Protein AF-A0A915F8D0-F1 (afdb_monomer)

Sequence (139 aa):
MSGIKLNLRFLETNRGIIKILQIIIGAIISSLVCGNFLWDKHYCWSYGNRGYAGIWNSACLFINIILLILHLTNIKIKKLERVYAIIALILYMIAVGMLIWYWAHIGGAWDGVVGTVLAIVMTGLYIWDLQILQGDSSD

Structure (mmCIF, N/CA/C/O backbone):
data_AF-A0A915F8D0-F1
#
_entry.id   AF-A0A915F8D0-F1
#
loop_
_atom_site.group_PDB
_atom_site.id
_atom_site.type_symbol
_atom_site.label_atom_id
_atom_site.label_alt_id
_atom_site.label_comp_id
_atom_site.label_asym_id
_atom_site.label_entity_id
_atom_site.label_seq_id
_atom_site.pdbx_PDB_ins_code
_atom_site.Cartn_x
_atom_site.Cartn_y
_atom_site.Cartn_z
_atom_site.occupancy
_atom_site.B_iso_or_equiv
_atom_site.auth_seq_id
_atom_site.auth_comp_id
_atom_site.auth_asym_id
_atom_site.auth_atom_id
_atom_site.pdbx_PDB_model_num
ATOM 1 N N . MET A 1 1 ? -8.842 -25.243 27.768 1.00 40.00 1 MET A N 1
ATOM 2 C CA . MET A 1 1 ? -8.427 -24.665 26.472 1.00 40.00 1 MET A CA 1
ATOM 3 C C . MET A 1 1 ? -9.399 -23.555 26.120 1.00 40.00 1 MET A C 1
ATOM 5 O O . MET A 1 1 ? -10.495 -23.828 25.652 1.00 40.00 1 MET A O 1
ATOM 9 N N . SER A 1 2 ? -9.053 -22.317 26.458 1.00 43.22 2 SER A N 1
ATOM 10 C CA . SER A 1 2 ? -9.846 -21.129 26.144 1.00 43.22 2 SER A CA 1
ATOM 11 C C . SER A 1 2 ? -9.872 -20.972 24.624 1.00 43.22 2 SER A C 1
ATOM 13 O O . SER A 1 2 ? -8.876 -20.577 24.025 1.00 43.22 2 SER A O 1
ATOM 15 N N . GLY A 1 3 ? -10.980 -21.363 23.994 1.00 48.59 3 GLY A N 1
ATOM 16 C CA . GLY A 1 3 ? -11.175 -21.171 22.563 1.00 48.59 3 GLY A CA 1
ATOM 17 C C . GLY A 1 3 ? -11.084 -19.684 22.249 1.00 48.59 3 GLY A C 1
ATOM 18 O O . GLY A 1 3 ? -11.897 -18.897 22.733 1.00 48.59 3 GLY A O 1
ATOM 19 N N . ILE A 1 4 ? -10.069 -19.297 21.480 1.00 58.94 4 ILE A N 1
ATOM 20 C CA . ILE A 1 4 ? -9.948 -17.946 20.940 1.00 58.94 4 ILE A CA 1
ATOM 21 C C . ILE A 1 4 ? -11.195 -17.732 20.076 1.00 58.94 4 ILE A C 1
ATOM 23 O O . ILE A 1 4 ? -11.319 -18.316 19.000 1.00 58.94 4 ILE A O 1
ATOM 27 N N . LYS A 1 5 ? -12.159 -16.947 20.569 1.00 56.09 5 LYS A N 1
ATOM 28 C CA . LYS A 1 5 ? -13.330 -16.537 19.789 1.00 56.09 5 LYS A CA 1
ATOM 29 C C . LYS A 1 5 ? -12.857 -15.550 18.723 1.00 56.09 5 LYS A C 1
ATOM 31 O O . LYS A 1 5 ? -12.826 -14.348 18.961 1.00 56.09 5 LYS A O 1
ATOM 36 N N . LEU A 1 6 ? -12.440 -16.076 17.573 1.00 59.84 6 LEU A N 1
ATOM 37 C CA . LEU A 1 6 ? -12.107 -15.283 16.394 1.00 59.84 6 LEU A CA 1
ATOM 38 C C . LEU A 1 6 ? -13.366 -14.578 15.891 1.00 59.84 6 LEU A C 1
ATOM 40 O O . LEU A 1 6 ? -14.395 -15.212 15.652 1.00 59.84 6 LEU A O 1
ATOM 44 N N . ASN A 1 7 ? -13.284 -13.261 15.721 1.00 65.25 7 ASN A N 1
ATOM 45 C CA . ASN A 1 7 ? -14.383 -12.479 15.175 1.00 65.25 7 ASN A CA 1
ATOM 46 C C . ASN A 1 7 ? -14.394 -12.583 13.640 1.00 65.25 7 ASN A C 1
ATOM 48 O O . ASN A 1 7 ? -13.981 -11.663 12.938 1.00 65.25 7 ASN A O 1
ATOM 52 N N . LEU A 1 8 ? -14.856 -13.726 13.121 1.00 66.69 8 LEU A N 1
ATOM 53 C CA . LEU A 1 8 ? -14.966 -14.002 11.679 1.00 66.69 8 LEU A CA 1
ATOM 54 C C . LEU A 1 8 ? -15.853 -12.985 10.946 1.00 66.69 8 LEU A C 1
ATOM 56 O O . LEU A 1 8 ? -15.625 -12.710 9.774 1.00 66.69 8 LEU A O 1
ATOM 60 N N . ARG A 1 9 ? -16.792 -12.347 11.656 1.00 65.44 9 ARG A N 1
ATOM 61 C CA . ARG A 1 9 ? -17.663 -11.295 11.116 1.00 65.44 9 ARG A CA 1
ATOM 62 C C . ARG A 1 9 ? -16.886 -10.069 10.628 1.00 65.44 9 ARG A C 1
ATOM 64 O O . ARG A 1 9 ? -17.390 -9.319 9.806 1.00 65.44 9 ARG A O 1
ATOM 71 N N . PHE A 1 10 ? -15.655 -9.863 11.105 1.00 60.59 10 PHE A N 1
ATOM 72 C CA . PHE A 1 10 ? -14.782 -8.804 10.596 1.00 60.59 10 PHE A CA 1
ATOM 73 C C . PHE A 1 10 ? -14.344 -9.055 9.145 1.00 60.59 10 PHE A C 1
ATOM 75 O O . PHE A 1 10 ? -14.203 -8.098 8.388 1.00 60.59 10 PHE A O 1
ATOM 82 N N . LEU A 1 11 ? -14.178 -10.318 8.734 1.00 64.56 11 LEU A N 1
ATOM 83 C CA . LEU A 1 11 ? -13.782 -10.669 7.365 1.00 64.56 11 LEU A CA 1
ATOM 84 C C . LEU A 1 11 ? -14.880 -10.351 6.340 1.00 64.56 11 LEU A C 1
ATOM 86 O O . LEU A 1 11 ? -14.568 -10.109 5.181 1.00 64.56 11 LEU A O 1
ATOM 90 N N . GLU A 1 12 ? -16.139 -10.308 6.777 1.00 71.06 12 GLU A N 1
ATOM 91 C CA . GLU A 1 12 ? -17.294 -9.966 5.937 1.00 71.06 12 GLU A CA 1
ATOM 92 C C . GLU A 1 12 ? -17.542 -8.454 5.838 1.00 71.06 12 GLU A C 1
ATOM 94 O O . GLU A 1 12 ? -18.369 -8.017 5.044 1.00 71.06 12 GLU A O 1
ATOM 99 N N . THR A 1 13 ? -16.840 -7.637 6.629 1.00 78.00 13 THR A N 1
ATOM 100 C CA . THR A 1 13 ? -16.958 -6.175 6.525 1.00 78.00 13 THR A CA 1
ATOM 101 C C . THR A 1 13 ? -16.141 -5.647 5.351 1.00 78.00 13 THR A C 1
ATOM 103 O O . THR A 1 13 ? -15.051 -6.161 5.078 1.00 78.00 13 THR A O 1
ATOM 106 N N . ASN A 1 14 ? -16.602 -4.566 4.710 1.00 77.88 14 ASN A N 1
ATOM 107 C C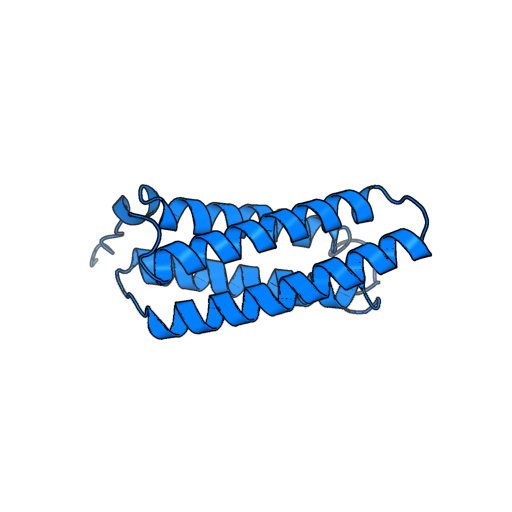A . ASN A 1 14 ? -15.878 -3.905 3.614 1.00 77.88 14 ASN A CA 1
ATOM 108 C C . ASN A 1 14 ? -14.422 -3.603 3.999 1.00 77.88 14 ASN A C 1
ATOM 110 O O . ASN A 1 14 ? -13.491 -3.783 3.215 1.00 77.88 14 ASN A O 1
ATOM 114 N N . ARG A 1 15 ? -14.203 -3.242 5.266 1.00 77.75 15 ARG A N 1
ATOM 115 C CA . ARG A 1 15 ? -12.875 -2.976 5.814 1.00 77.75 15 ARG A CA 1
ATOM 116 C C . ARG A 1 15 ? -11.980 -4.215 5.919 1.00 77.75 15 ARG A C 1
ATOM 118 O O . ARG A 1 15 ? -10.782 -4.128 5.647 1.00 77.75 15 ARG A O 1
ATOM 125 N N . GLY A 1 16 ? -12.537 -5.358 6.315 1.00 79.81 16 GLY A N 1
ATOM 126 C CA . GLY A 1 16 ? -11.814 -6.632 6.338 1.00 79.81 16 GLY A CA 1
ATOM 127 C C . GLY A 1 16 ? -11.356 -7.038 4.938 1.00 79.81 16 GLY A C 1
ATOM 128 O O . GLY A 1 16 ? -10.191 -7.391 4.749 1.00 79.81 16 GLY A O 1
ATOM 129 N N . ILE A 1 17 ? -12.241 -6.883 3.950 1.00 83.12 17 ILE A N 1
ATOM 130 C CA . ILE A 1 17 ? -11.959 -7.164 2.536 1.00 83.1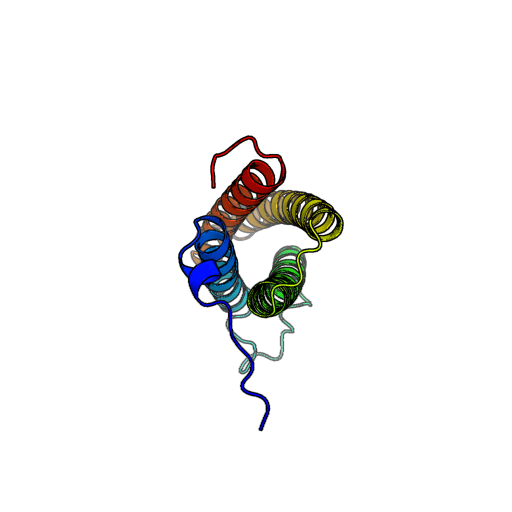2 17 ILE A CA 1
ATOM 131 C C . ILE A 1 17 ? -10.833 -6.262 2.014 1.00 83.12 17 ILE A C 1
ATOM 133 O O . ILE A 1 17 ? -9.884 -6.760 1.408 1.00 83.12 17 ILE A O 1
ATOM 137 N N . ILE A 1 18 ? -10.874 -4.957 2.304 1.00 86.69 18 ILE A N 1
ATOM 138 C CA . ILE A 1 18 ? -9.823 -4.014 1.885 1.00 86.69 18 ILE A CA 1
ATOM 139 C C . ILE A 1 18 ? -8.462 -4.396 2.475 1.00 86.69 18 ILE A C 1
ATOM 141 O O . ILE A 1 18 ? -7.467 -4.414 1.749 1.00 86.69 18 ILE A O 1
ATOM 145 N N . LYS A 1 19 ? -8.397 -4.771 3.760 1.00 85.50 19 LYS A N 1
ATOM 146 C CA . LYS A 1 19 ? -7.137 -5.222 4.376 1.00 85.50 19 LYS A CA 1
ATOM 147 C C . LYS A 1 19 ? -6.603 -6.505 3.741 1.00 85.50 19 LYS A C 1
ATOM 149 O O . LYS A 1 19 ? -5.398 -6.615 3.528 1.00 85.50 19 LYS A O 1
ATOM 154 N N . ILE A 1 20 ? -7.474 -7.455 3.399 1.00 86.44 20 ILE A N 1
ATOM 155 C CA . ILE A 1 20 ? -7.072 -8.676 2.686 1.00 86.44 20 ILE A CA 1
ATOM 156 C C . ILE A 1 20 ? -6.528 -8.336 1.295 1.00 86.44 20 ILE A C 1
ATOM 158 O O . ILE A 1 20 ? -5.465 -8.830 0.924 1.00 86.44 20 ILE A O 1
ATOM 162 N N . LEU A 1 21 ? -7.206 -7.461 0.547 1.00 86.94 21 LEU A N 1
ATOM 163 C CA . LEU A 1 21 ? -6.752 -7.014 -0.773 1.00 86.94 21 LEU A CA 1
ATOM 164 C C . LEU A 1 21 ? -5.379 -6.337 -0.702 1.00 86.94 21 LEU A C 1
ATOM 166 O O . LEU A 1 21 ? -4.502 -6.661 -1.501 1.00 86.94 21 LEU A O 1
ATOM 170 N N . GLN A 1 22 ? -5.158 -5.470 0.291 1.00 88.06 22 GLN A N 1
ATOM 171 C CA . GLN A 1 22 ? -3.850 -4.858 0.538 1.00 88.06 22 GLN A CA 1
ATOM 172 C C . GLN A 1 22 ? -2.770 -5.918 0.816 1.00 88.06 22 GLN A C 1
ATOM 174 O O . GLN A 1 22 ? -1.658 -5.809 0.309 1.00 88.06 22 GLN A O 1
ATOM 179 N N . ILE A 1 23 ? -3.068 -6.974 1.579 1.00 88.88 23 ILE A N 1
ATOM 180 C CA . ILE A 1 23 ? -2.096 -8.049 1.850 1.00 88.88 23 ILE A CA 1
ATOM 181 C C . ILE A 1 23 ? -1.782 -8.848 0.579 1.00 88.88 23 ILE A C 1
ATOM 183 O O . ILE A 1 23 ? -0.611 -9.084 0.290 1.00 88.88 23 ILE A O 1
ATOM 187 N N . ILE A 1 24 ? -2.797 -9.242 -0.195 1.00 89.31 24 ILE A N 1
ATOM 188 C CA . ILE A 1 24 ? -2.613 -10.038 -1.419 1.00 89.31 24 ILE A CA 1
ATOM 189 C C . ILE A 1 24 ? -1.805 -9.254 -2.455 1.00 89.31 24 ILE A C 1
ATOM 191 O O . ILE A 1 24 ? -0.817 -9.760 -2.985 1.00 89.31 24 ILE A O 1
ATOM 195 N N . ILE A 1 25 ? -2.184 -8.002 -2.715 1.00 87.25 25 ILE A N 1
ATOM 196 C CA . ILE A 1 25 ? -1.474 -7.154 -3.676 1.00 87.25 25 ILE A CA 1
ATOM 197 C C . ILE A 1 25 ? -0.064 -6.847 -3.170 1.00 87.25 25 ILE A C 1
ATOM 199 O O . ILE A 1 25 ? 0.887 -6.901 -3.947 1.00 87.25 25 ILE A O 1
ATOM 203 N N . GLY A 1 26 ? 0.099 -6.612 -1.865 1.00 84.62 26 GLY A N 1
ATOM 204 C CA . GLY A 1 26 ? 1.410 -6.411 -1.252 1.00 84.62 26 GLY A CA 1
ATOM 205 C C . GLY A 1 26 ? 2.313 -7.624 -1.437 1.00 84.62 26 GLY A C 1
ATOM 206 O O . GLY A 1 26 ? 3.481 -7.470 -1.785 1.00 84.62 26 GLY A O 1
ATOM 207 N N . ALA A 1 27 ? 1.777 -8.836 -1.294 1.00 84.44 27 ALA A N 1
ATOM 208 C CA . ALA A 1 27 ? 2.537 -10.060 -1.512 1.00 84.44 27 ALA A CA 1
ATOM 209 C C . ALA A 1 27 ? 2.985 -10.179 -2.975 1.00 84.44 27 ALA A C 1
ATOM 211 O O . ALA A 1 27 ? 4.156 -10.453 -3.229 1.00 84.44 27 ALA A O 1
ATOM 212 N N . ILE A 1 28 ? 2.093 -9.887 -3.929 1.00 85.06 28 ILE A N 1
ATOM 213 C CA . ILE A 1 28 ? 2.411 -9.900 -5.365 1.00 85.06 28 ILE A CA 1
ATOM 214 C C . ILE A 1 28 ? 3.503 -8.874 -5.694 1.00 85.06 28 ILE A C 1
ATOM 216 O O . ILE A 1 28 ? 4.460 -9.211 -6.388 1.00 85.06 28 ILE A O 1
ATOM 220 N N . ILE A 1 29 ? 3.410 -7.645 -5.172 1.00 81.56 29 ILE A N 1
ATOM 221 C CA . ILE A 1 29 ? 4.438 -6.613 -5.376 1.00 81.56 29 ILE A CA 1
ATOM 222 C C . ILE A 1 29 ? 5.777 -7.078 -4.796 1.00 81.56 29 ILE A C 1
ATOM 224 O O . ILE A 1 29 ? 6.798 -6.963 -5.471 1.00 81.56 29 ILE A O 1
ATOM 228 N N . SER A 1 30 ? 5.793 -7.652 -3.589 1.00 79.06 30 SER A N 1
ATOM 229 C CA . SER A 1 30 ? 7.023 -8.196 -3.003 1.00 79.06 30 SER A CA 1
ATOM 230 C C . SER A 1 30 ? 7.602 -9.328 -3.852 1.00 79.06 30 SER A C 1
ATOM 232 O O . SER A 1 30 ? 8.812 -9.369 -4.035 1.00 79.06 30 SER A O 1
ATOM 234 N N . SER A 1 31 ? 6.779 -10.205 -4.429 1.00 75.31 31 SER A N 1
ATOM 235 C CA . SER A 1 31 ? 7.250 -11.254 -5.342 1.00 75.31 31 SER A CA 1
ATOM 236 C C . SER A 1 31 ? 7.771 -10.707 -6.673 1.00 75.31 31 SER A C 1
ATOM 238 O O . SER A 1 31 ? 8.749 -11.232 -7.186 1.00 75.31 31 SER A O 1
ATOM 240 N N . LEU A 1 32 ? 7.172 -9.653 -7.232 1.00 74.25 32 LEU A N 1
ATOM 241 C CA . LEU A 1 32 ? 7.628 -9.041 -8.488 1.00 74.25 32 LEU A CA 1
ATOM 242 C C . LEU A 1 32 ? 8.915 -8.234 -8.302 1.00 74.25 32 LEU A C 1
ATOM 244 O O . LEU A 1 32 ? 9.821 -8.301 -9.127 1.00 74.25 32 LEU A O 1
ATOM 248 N N . VAL A 1 33 ? 9.008 -7.481 -7.205 1.00 68.62 33 VAL A N 1
ATOM 249 C CA . VAL A 1 33 ? 10.176 -6.650 -6.892 1.00 68.62 33 VAL A CA 1
ATOM 250 C C . VAL A 1 33 ? 11.328 -7.500 -6.328 1.00 68.62 33 VAL A C 1
ATOM 252 O O . VAL A 1 33 ? 12.485 -7.177 -6.583 1.00 68.62 33 VAL A O 1
ATOM 255 N N . CYS A 1 34 ? 11.034 -8.614 -5.638 1.00 65.25 34 CYS A N 1
ATOM 256 C CA . CYS A 1 34 ? 12.017 -9.564 -5.090 1.00 65.25 34 CYS A CA 1
ATOM 257 C C . CYS A 1 34 ? 11.989 -10.958 -5.750 1.00 65.25 34 CYS A C 1
ATOM 259 O O . CYS A 1 34 ? 12.238 -11.955 -5.067 1.00 65.25 34 CYS A O 1
ATOM 261 N N . GLY A 1 35 ? 11.722 -11.055 -7.056 1.00 53.44 35 GLY A N 1
ATOM 262 C CA . GLY A 1 35 ? 11.545 -12.334 -7.770 1.00 53.44 35 GLY A CA 1
ATOM 263 C C . GLY A 1 35 ? 12.655 -13.378 -7.584 1.00 53.44 35 GLY A C 1
ATOM 264 O O . GLY A 1 35 ? 12.378 -14.570 -7.682 1.00 53.44 35 GLY A O 1
ATOM 265 N N . ASN A 1 36 ? 13.874 -12.971 -7.208 1.00 52.72 36 ASN A N 1
ATOM 266 C CA . ASN A 1 36 ? 15.014 -13.878 -7.032 1.00 52.72 36 ASN A CA 1
ATOM 267 C C . ASN A 1 36 ? 15.535 -13.989 -5.584 1.00 52.72 36 ASN A C 1
ATOM 269 O O . ASN A 1 36 ? 16.725 -14.229 -5.392 1.00 52.72 36 ASN A O 1
ATOM 273 N N . PHE A 1 37 ? 14.682 -13.875 -4.553 1.00 45.31 37 PHE A N 1
ATOM 274 C CA . PHE A 1 37 ? 15.107 -14.007 -3.140 1.00 45.31 37 PHE A CA 1
ATOM 275 C C . PHE A 1 37 ? 15.894 -15.301 -2.825 1.00 45.31 37 PHE A C 1
ATOM 277 O O . PHE A 1 37 ? 16.720 -15.308 -1.918 1.00 45.31 37 PHE A O 1
ATOM 284 N N . LEU A 1 38 ? 15.656 -16.387 -3.573 1.00 43.81 38 LEU A N 1
ATOM 285 C CA . LEU A 1 38 ? 16.301 -17.693 -3.369 1.00 43.81 38 LEU A CA 1
ATOM 286 C C . LEU A 1 38 ? 17.456 -18.009 -4.334 1.00 43.81 38 LEU A C 1
ATOM 288 O O . LEU A 1 38 ? 18.213 -18.934 -4.052 1.00 43.81 38 LEU A O 1
ATOM 292 N N . TRP A 1 39 ? 17.596 -17.286 -5.451 1.00 44.09 39 TRP A N 1
ATOM 293 C CA . TRP A 1 39 ? 18.471 -17.709 -6.559 1.00 44.09 39 TRP A CA 1
ATOM 294 C C . TRP A 1 39 ? 19.526 -16.682 -6.986 1.00 44.09 39 TRP A C 1
ATOM 296 O O . TRP A 1 39 ? 20.543 -17.097 -7.534 1.00 44.09 39 TRP A O 1
ATOM 306 N N . ASP A 1 40 ? 19.366 -15.387 -6.681 1.00 45.62 40 ASP A N 1
ATOM 307 C CA . ASP A 1 40 ? 20.403 -14.384 -6.958 1.00 45.62 40 ASP A CA 1
ATOM 308 C C . ASP A 1 40 ? 20.979 -13.767 -5.684 1.00 45.62 40 ASP A C 1
ATOM 310 O O . ASP A 1 40 ? 20.266 -13.334 -4.782 1.00 45.62 40 ASP A O 1
ATOM 314 N N . LYS A 1 41 ? 22.310 -13.628 -5.665 1.00 46.06 41 LYS A N 1
ATOM 315 C CA . LYS A 1 41 ? 23.097 -12.939 -4.623 1.00 46.06 41 LYS A CA 1
ATOM 316 C C . LYS A 1 41 ? 22.903 -11.414 -4.613 1.00 46.06 41 LYS A C 1
ATOM 318 O O . LYS A 1 41 ? 23.604 -10.700 -3.896 1.00 46.06 41 LYS A O 1
ATOM 323 N N . HIS A 1 42 ? 21.972 -10.904 -5.411 1.00 49.62 42 HIS A N 1
ATOM 324 C CA . HIS A 1 42 ? 21.630 -9.496 -5.475 1.00 49.62 42 HIS A CA 1
ATOM 325 C C . HIS A 1 42 ? 20.483 -9.227 -4.510 1.00 49.62 42 HIS A C 1
ATOM 327 O O . HIS A 1 42 ? 19.320 -9.487 -4.806 1.00 49.62 42 HIS A O 1
ATOM 333 N N . TYR A 1 43 ? 20.824 -8.721 -3.325 1.00 52.78 43 TYR A N 1
ATOM 334 C CA . TYR A 1 43 ? 19.847 -8.342 -2.314 1.00 52.78 43 TYR A CA 1
ATOM 335 C C . TYR A 1 43 ? 18.775 -7.453 -2.953 1.00 52.78 43 TYR A C 1
ATOM 337 O O . TYR A 1 43 ? 19.085 -6.388 -3.490 1.00 52.78 43 TYR A O 1
ATOM 345 N N . CYS A 1 44 ? 17.508 -7.864 -2.844 1.00 56.62 44 CYS A N 1
ATOM 346 C CA . CYS A 1 44 ? 16.336 -7.097 -3.286 1.00 56.62 44 CYS A CA 1
ATOM 347 C C . CYS A 1 44 ? 16.332 -5.646 -2.739 1.00 56.62 44 CYS A C 1
ATOM 349 O O . CYS A 1 44 ? 15.670 -4.754 -3.257 1.00 56.62 44 CYS A O 1
ATOM 351 N N . TRP A 1 45 ? 17.119 -5.411 -1.687 1.00 53.69 45 TRP A N 1
ATOM 352 C CA . TRP A 1 45 ? 17.257 -4.166 -0.942 1.00 53.69 45 TRP A CA 1
ATOM 353 C C . TRP A 1 45 ? 18.448 -3.306 -1.405 1.00 53.69 45 TRP A C 1
ATOM 355 O O . TRP A 1 45 ? 18.649 -2.217 -0.880 1.00 53.69 45 TRP A O 1
ATOM 365 N N . SER A 1 46 ? 19.250 -3.778 -2.368 1.00 51.59 46 SER A N 1
ATOM 366 C CA . SER A 1 46 ? 20.529 -3.160 -2.749 1.00 51.59 46 SER A CA 1
ATOM 367 C C . SER A 1 46 ? 20.484 -2.344 -4.048 1.00 51.59 46 SER A C 1
ATOM 369 O O . SER A 1 46 ? 21.439 -1.620 -4.320 1.00 51.59 46 SER A O 1
ATOM 371 N N . TYR A 1 47 ? 19.409 -2.413 -4.844 1.00 54.72 47 TYR A N 1
ATOM 372 C CA . TYR A 1 47 ? 19.298 -1.674 -6.112 1.00 54.72 47 TYR A CA 1
ATOM 373 C C . TYR A 1 47 ? 18.290 -0.515 -6.034 1.00 54.72 47 TYR A C 1
ATOM 375 O O . TYR A 1 47 ? 17.112 -0.677 -6.353 1.00 54.72 47 TYR A O 1
ATOM 383 N N . GLY A 1 48 ? 18.785 0.670 -5.652 1.00 67.31 48 GLY A N 1
ATOM 384 C CA . GLY A 1 48 ? 18.165 1.991 -5.864 1.00 67.31 48 GLY A CA 1
ATOM 385 C C . GLY A 1 48 ? 16.630 2.057 -5.790 1.00 67.31 48 GLY A C 1
ATOM 386 O O . GLY A 1 48 ? 16.016 1.615 -4.819 1.00 67.31 48 GLY A O 1
ATOM 387 N N . ASN A 1 49 ? 16.004 2.621 -6.831 1.00 66.50 49 ASN A N 1
ATOM 388 C CA . ASN A 1 49 ? 14.566 2.934 -6.886 1.00 66.50 49 ASN A CA 1
ATOM 389 C C . ASN A 1 49 ? 13.638 1.720 -6.665 1.00 66.50 49 ASN A C 1
ATOM 391 O O . ASN A 1 49 ? 12.564 1.876 -6.087 1.00 66.50 49 ASN A O 1
ATOM 395 N N . ARG A 1 50 ? 14.044 0.508 -7.084 1.00 67.44 50 ARG A N 1
ATOM 396 C CA . ARG A 1 50 ? 13.283 -0.733 -6.832 1.00 67.44 50 ARG A CA 1
ATOM 397 C C . ARG A 1 50 ? 13.415 -1.203 -5.384 1.00 67.44 50 ARG A C 1
ATOM 399 O O . ARG A 1 50 ? 12.432 -1.654 -4.802 1.00 67.44 50 ARG A O 1
ATOM 406 N N . GLY A 1 51 ? 14.599 -1.044 -4.794 1.00 69.56 51 GLY A N 1
ATOM 407 C CA . GLY A 1 51 ? 14.859 -1.391 -3.398 1.00 69.56 51 GLY A CA 1
ATOM 408 C C . GLY A 1 51 ? 14.013 -0.573 -2.423 1.00 69.56 51 GLY A C 1
ATOM 409 O O . GLY A 1 51 ? 13.431 -1.141 -1.503 1.00 69.56 51 GLY A O 1
ATOM 410 N N . TYR A 1 52 ? 13.857 0.735 -2.664 1.00 75.25 52 TYR A N 1
ATOM 411 C CA . TYR A 1 52 ? 12.997 1.589 -1.832 1.00 75.25 52 TYR A CA 1
ATOM 412 C C . TYR A 1 52 ? 11.538 1.106 -1.824 1.00 75.25 52 TYR A C 1
ATOM 414 O O . TYR A 1 52 ? 10.959 0.890 -0.757 1.00 75.25 52 TYR A O 1
ATOM 422 N N . ALA A 1 53 ? 10.963 0.873 -3.009 1.00 78.25 53 ALA A N 1
ATOM 423 C CA . ALA A 1 53 ? 9.594 0.382 -3.140 1.00 78.25 53 ALA A CA 1
ATOM 424 C C . ALA A 1 53 ? 9.417 -1.012 -2.503 1.00 78.25 53 ALA A C 1
ATOM 426 O O . ALA A 1 53 ? 8.428 -1.250 -1.812 1.00 78.25 53 ALA A O 1
ATOM 427 N N . GLY A 1 54 ? 10.388 -1.916 -2.674 1.00 76.00 54 GLY A N 1
ATOM 428 C CA . GLY A 1 54 ? 10.339 -3.277 -2.128 1.00 76.00 54 GLY A CA 1
ATOM 429 C C . GLY A 1 54 ? 10.414 -3.344 -0.599 1.00 76.00 54 GLY A C 1
ATOM 430 O O . GLY A 1 54 ? 9.636 -4.076 0.023 1.00 76.00 54 GLY A O 1
ATOM 431 N N . ILE A 1 55 ? 11.306 -2.562 0.023 1.00 80.38 55 ILE A N 1
ATOM 432 C CA . ILE A 1 55 ? 11.454 -2.497 1.489 1.00 80.38 55 ILE A CA 1
ATOM 433 C C . ILE A 1 55 ? 10.167 -1.970 2.124 1.00 80.38 55 ILE A C 1
ATOM 435 O O . ILE A 1 55 ? 9.637 -2.577 3.058 1.00 80.38 55 ILE A O 1
ATOM 439 N N . TRP A 1 56 ? 9.625 -0.874 1.588 1.00 83.62 56 TRP A N 1
ATOM 440 C CA . TRP A 1 56 ? 8.402 -0.277 2.117 1.00 83.62 56 TRP A CA 1
ATOM 441 C C . TRP A 1 56 ? 7.147 -1.084 1.868 1.00 83.62 56 TRP A C 1
ATOM 443 O O . TRP A 1 56 ? 6.332 -1.206 2.785 1.00 83.62 56 TRP A O 1
ATOM 453 N N . ASN A 1 57 ? 7.021 -1.717 0.707 1.00 86.25 57 ASN A N 1
ATOM 454 C CA . ASN A 1 57 ? 5.935 -2.654 0.467 1.00 86.25 57 ASN A CA 1
ATOM 455 C C . ASN A 1 57 ? 5.982 -3.826 1.464 1.00 86.25 57 ASN A C 1
ATOM 457 O O . ASN A 1 57 ? 4.970 -4.157 2.079 1.00 86.25 57 ASN A O 1
ATOM 461 N N . SER A 1 58 ? 7.171 -4.388 1.706 1.00 81.75 58 SER A N 1
ATOM 462 C CA . SER A 1 58 ? 7.344 -5.500 2.649 1.00 81.75 58 SER A CA 1
ATOM 463 C C . SER A 1 58 ? 7.012 -5.089 4.087 1.00 81.75 58 SER A C 1
ATOM 465 O O . SER A 1 58 ? 6.261 -5.786 4.767 1.00 81.75 58 SER A O 1
ATOM 467 N N . ALA A 1 59 ? 7.498 -3.931 4.546 1.00 86.88 59 ALA A N 1
ATOM 468 C CA . ALA A 1 59 ? 7.160 -3.405 5.869 1.00 86.88 59 ALA A CA 1
ATOM 469 C C . ALA A 1 59 ? 5.648 -3.161 6.022 1.00 86.88 59 ALA A C 1
ATOM 471 O O . ALA A 1 59 ? 5.054 -3.547 7.031 1.00 86.88 59 ALA A O 1
ATOM 472 N N . CYS A 1 60 ? 5.004 -2.578 5.004 1.00 86.88 60 CYS A N 1
ATOM 473 C CA . CYS A 1 60 ? 3.561 -2.351 5.010 1.00 86.88 60 CYS A CA 1
ATOM 474 C C . CYS A 1 60 ? 2.770 -3.664 5.046 1.00 86.88 60 CYS A C 1
ATOM 476 O O . CYS A 1 60 ? 1.792 -3.750 5.783 1.00 86.88 60 CYS A O 1
ATOM 478 N N . LEU A 1 61 ? 3.211 -4.695 4.322 1.00 87.31 61 LEU A N 1
ATOM 479 C CA . LEU A 1 61 ? 2.598 -6.021 4.346 1.00 87.31 61 LEU A CA 1
ATOM 480 C C . LEU A 1 61 ? 2.632 -6.641 5.749 1.00 87.31 61 LEU A C 1
ATOM 482 O O . LEU A 1 61 ? 1.594 -7.086 6.240 1.00 87.31 61 LEU A O 1
ATOM 486 N N . PHE A 1 62 ? 3.782 -6.610 6.430 1.00 87.00 62 PHE A N 1
ATOM 487 C CA . PHE A 1 62 ? 3.884 -7.106 7.807 1.00 87.00 62 PHE A CA 1
ATOM 488 C C . PHE A 1 62 ? 2.957 -6.348 8.761 1.00 87.00 62 PHE A C 1
ATOM 490 O O . PHE A 1 62 ? 2.250 -6.970 9.555 1.00 87.00 62 PHE A O 1
ATOM 497 N N . ILE A 1 63 ? 2.905 -5.016 8.662 1.00 87.56 63 ILE A N 1
ATOM 498 C CA . ILE A 1 63 ? 2.019 -4.205 9.507 1.00 87.56 63 ILE A CA 1
ATOM 499 C C . ILE A 1 63 ? 0.545 -4.516 9.212 1.00 87.56 63 ILE A C 1
ATOM 501 O O . ILE A 1 63 ? -0.233 -4.692 10.147 1.00 87.56 63 ILE A O 1
ATOM 505 N N . ASN A 1 64 ? 0.154 -4.661 7.943 1.00 87.62 64 ASN A N 1
ATOM 506 C CA . ASN A 1 64 ? -1.215 -5.018 7.563 1.00 87.62 64 ASN A CA 1
ATOM 507 C C . ASN A 1 64 ? -1.638 -6.387 8.113 1.00 87.62 64 ASN A C 1
ATOM 509 O O . ASN A 1 64 ? -2.762 -6.520 8.598 1.00 87.62 64 ASN A O 1
ATOM 513 N N . ILE A 1 65 ? -0.740 -7.379 8.111 1.00 86.50 65 ILE A N 1
ATOM 514 C CA . ILE A 1 65 ? -0.988 -8.693 8.727 1.00 86.50 65 ILE A CA 1
ATOM 515 C C . ILE A 1 65 ? -1.195 -8.551 10.241 1.00 86.50 65 ILE A C 1
ATOM 517 O O . ILE A 1 65 ? -2.148 -9.106 10.785 1.00 86.50 65 ILE A O 1
ATOM 521 N N . ILE A 1 66 ? -0.355 -7.772 10.929 1.00 87.44 66 ILE A N 1
ATOM 522 C CA . ILE A 1 66 ? -0.501 -7.528 12.373 1.00 87.44 66 ILE A CA 1
ATOM 523 C C . ILE A 1 66 ? -1.839 -6.835 12.671 1.00 87.44 66 ILE A C 1
ATOM 525 O O . ILE A 1 66 ? -2.559 -7.251 13.578 1.00 87.44 66 ILE A O 1
ATOM 529 N N . LEU A 1 67 ? -2.208 -5.814 11.892 1.00 84.12 67 LEU A N 1
ATOM 530 C CA . LEU A 1 67 ? -3.482 -5.106 12.045 1.00 84.12 67 LEU A CA 1
ATOM 531 C C . LEU A 1 67 ? -4.690 -6.015 11.781 1.00 84.12 67 LEU A C 1
ATOM 533 O O . LEU A 1 67 ? -5.701 -5.886 12.474 1.00 84.12 67 LEU A O 1
ATOM 537 N N . LEU A 1 68 ? -4.585 -6.950 10.830 1.00 83.69 68 LEU A N 1
ATOM 538 C CA . LEU A 1 68 ? -5.608 -7.967 10.584 1.00 83.69 68 LEU A CA 1
ATOM 539 C C . LEU A 1 68 ? -5.780 -8.876 11.810 1.00 83.69 68 LEU A C 1
ATOM 541 O O . LEU A 1 68 ? -6.904 -9.089 12.261 1.00 83.69 68 LEU A O 1
ATOM 545 N N . ILE A 1 69 ? -4.678 -9.360 12.392 1.00 83.19 69 ILE A N 1
ATOM 546 C CA . ILE A 1 69 ? -4.702 -10.216 13.590 1.00 83.19 69 ILE A CA 1
ATOM 547 C C . ILE A 1 69 ? -5.298 -9.467 14.792 1.00 83.19 69 ILE A C 1
ATOM 549 O O . ILE A 1 69 ? -6.142 -10.019 15.497 1.00 83.19 69 ILE A O 1
ATOM 553 N N . LEU A 1 70 ? -4.917 -8.204 15.009 1.00 82.50 70 LEU A N 1
ATOM 554 C CA . LEU A 1 70 ? -5.474 -7.369 16.083 1.00 82.50 70 LEU A CA 1
ATOM 555 C C . LEU A 1 70 ? -6.983 -7.135 15.913 1.00 82.50 70 LEU A C 1
ATOM 557 O O . LEU A 1 70 ? -7.738 -7.161 16.886 1.00 82.50 70 LEU A O 1
ATOM 561 N N . HIS A 1 71 ? -7.447 -6.958 14.676 1.00 79.88 71 HIS A N 1
ATOM 562 C CA . HIS A 1 71 ? -8.875 -6.844 14.396 1.00 79.88 71 HIS A CA 1
ATOM 563 C C . HIS A 1 71 ? -9.631 -8.158 14.619 1.00 79.88 71 HIS A C 1
ATOM 565 O O . HIS A 1 71 ? -10.746 -8.138 15.147 1.00 79.88 71 HIS A O 1
ATOM 571 N N . LEU A 1 72 ? -9.021 -9.300 14.292 1.00 76.38 72 LEU A N 1
ATOM 572 C CA . LEU A 1 72 ? -9.587 -10.626 14.555 1.00 76.38 72 LEU A CA 1
ATOM 573 C C . LEU A 1 72 ? -9.739 -10.922 16.055 1.00 76.38 72 LEU A C 1
ATOM 575 O O . LEU A 1 72 ? -10.681 -11.619 16.441 1.00 76.38 72 LEU A O 1
ATOM 579 N N . THR A 1 73 ? -8.870 -10.356 16.902 1.00 77.69 73 THR A N 1
ATOM 580 C CA . THR A 1 73 ? -8.972 -10.416 18.372 1.00 77.69 73 THR A CA 1
ATOM 581 C C . THR A 1 73 ? -9.842 -9.304 18.975 1.00 77.69 73 THR A C 1
ATOM 583 O O . THR A 1 73 ? -9.951 -9.204 20.196 1.00 77.69 73 THR A O 1
ATOM 586 N N . ASN A 1 74 ? -10.530 -8.514 18.138 1.00 71.00 74 ASN A N 1
ATOM 587 C CA . ASN A 1 74 ? -11.452 -7.438 18.523 1.00 71.00 74 ASN A CA 1
ATOM 588 C C . ASN A 1 74 ? -10.788 -6.235 19.233 1.00 71.00 74 ASN A C 1
ATOM 590 O O . ASN A 1 74 ? -11.462 -5.461 19.913 1.00 71.00 74 ASN A O 1
ATOM 594 N N . ILE A 1 75 ? -9.478 -6.035 19.056 1.00 74.56 75 ILE A N 1
ATOM 595 C CA . ILE A 1 75 ? -8.747 -4.874 19.581 1.00 74.56 75 ILE A CA 1
ATOM 596 C C . ILE A 1 75 ? -8.715 -3.787 18.502 1.00 74.56 75 ILE A C 1
ATOM 598 O O . ILE A 1 75 ? -8.020 -3.907 17.495 1.00 74.56 75 ILE A O 1
ATOM 602 N N . LYS A 1 76 ? -9.469 -2.699 18.707 1.00 71.44 76 LYS A N 1
ATOM 603 C CA . LYS A 1 76 ? -9.603 -1.608 17.725 1.00 71.44 76 LYS A CA 1
ATOM 604 C C . LYS A 1 76 ? -8.864 -0.350 18.177 1.00 71.44 76 LYS A C 1
ATOM 606 O O . LYS A 1 76 ? -9.358 0.389 19.026 1.00 71.44 76 LYS A O 1
ATOM 611 N N . ILE A 1 77 ? -7.720 -0.048 17.559 1.00 80.00 77 ILE A N 1
ATOM 612 C CA . ILE A 1 77 ? -6.948 1.181 17.824 1.00 80.00 77 ILE A CA 1
ATOM 613 C C . ILE A 1 77 ? -7.049 2.129 16.619 1.00 80.00 77 ILE A C 1
ATOM 615 O O . ILE A 1 77 ? -6.105 2.299 15.849 1.00 80.00 77 ILE A O 1
ATOM 619 N N . LYS A 1 78 ? -8.206 2.790 16.465 1.00 76.81 78 LYS A N 1
ATOM 620 C CA . LYS A 1 78 ? -8.509 3.643 15.294 1.00 76.81 78 LYS A CA 1
ATOM 621 C C . LYS A 1 78 ? -7.475 4.753 15.042 1.00 76.81 78 LYS A C 1
ATOM 623 O O . LYS A 1 78 ? -7.167 5.054 13.893 1.00 76.81 78 LYS A O 1
ATOM 628 N N . LYS A 1 79 ? -6.928 5.366 16.103 1.00 78.06 79 LYS A N 1
ATOM 629 C CA . LYS A 1 79 ? -5.935 6.454 15.982 1.00 78.06 79 LYS A CA 1
ATOM 630 C C . LYS A 1 79 ? -4.622 5.977 15.357 1.00 78.06 79 LYS A C 1
ATOM 632 O O . LYS A 1 79 ? -4.108 6.643 14.465 1.00 78.06 79 LYS A O 1
ATOM 637 N N . LEU A 1 80 ? -4.107 4.830 15.806 1.00 81.25 80 LEU A N 1
ATOM 638 C CA . LEU A 1 80 ? -2.859 4.260 15.293 1.00 81.25 80 LEU A CA 1
ATOM 639 C C . LEU A 1 80 ? -3.020 3.842 13.830 1.00 81.25 80 LEU A C 1
ATOM 641 O O . LEU A 1 80 ? -2.167 4.150 13.006 1.00 81.25 80 LEU A O 1
ATOM 645 N N . GLU A 1 81 ? -4.145 3.208 13.502 1.00 83.06 81 GLU A N 1
ATOM 646 C CA . GLU A 1 81 ? -4.433 2.779 12.133 1.00 83.06 81 GLU A CA 1
ATOM 647 C C . GLU A 1 81 ? -4.569 3.946 11.163 1.00 83.06 81 GLU A C 1
ATOM 649 O O . GLU A 1 81 ? -4.058 3.866 10.053 1.00 83.06 81 GLU A O 1
ATOM 654 N N . ARG A 1 82 ? -5.197 5.050 11.587 1.00 83.25 82 ARG A N 1
ATOM 655 C CA . ARG A 1 82 ? -5.280 6.262 10.767 1.00 83.25 82 ARG A CA 1
ATOM 656 C C . ARG A 1 82 ? -3.895 6.833 10.476 1.00 83.25 82 ARG A C 1
ATOM 658 O O . ARG A 1 82 ? -3.605 7.146 9.327 1.00 83.25 82 ARG A O 1
ATOM 665 N N . VAL A 1 83 ? -3.042 6.964 11.492 1.00 86.94 83 VAL A N 1
ATOM 666 C CA . VAL A 1 83 ? -1.675 7.478 11.303 1.00 86.94 83 VAL A CA 1
ATOM 667 C C . VAL A 1 83 ? -0.879 6.551 10.388 1.00 86.94 83 VAL A C 1
ATOM 669 O O . VAL A 1 83 ? -0.243 7.022 9.450 1.00 86.94 83 VAL A O 1
ATOM 672 N N . TYR A 1 84 ? -0.973 5.238 10.605 1.00 88.62 84 TYR A N 1
ATOM 673 C CA . TYR A 1 84 ? -0.335 4.245 9.748 1.00 88.62 84 TYR A CA 1
ATOM 674 C C . TYR A 1 84 ? -0.804 4.350 8.291 1.00 88.62 84 TYR A C 1
ATOM 676 O O . TYR A 1 84 ? 0.035 4.413 7.399 1.00 8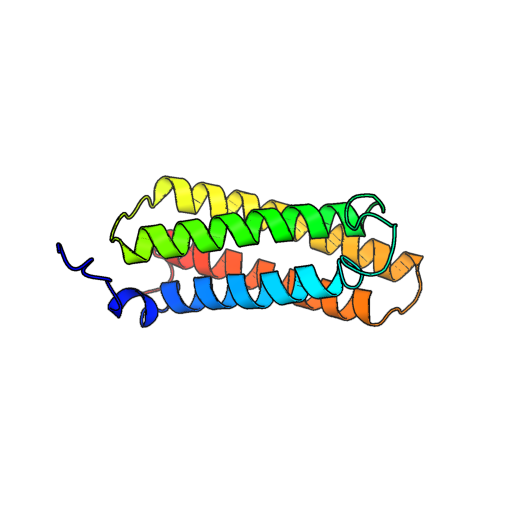8.62 84 TYR A O 1
ATOM 684 N N . ALA A 1 85 ? -2.112 4.422 8.042 1.00 86.62 85 ALA A N 1
ATOM 685 C CA . ALA A 1 85 ? -2.653 4.496 6.689 1.00 86.62 85 ALA A CA 1
ATOM 686 C C . ALA A 1 85 ? -2.243 5.795 5.965 1.00 86.62 85 ALA A C 1
ATOM 688 O O . ALA A 1 85 ? -1.934 5.747 4.778 1.00 86.62 85 ALA A O 1
ATOM 689 N N . ILE A 1 86 ? -2.145 6.932 6.672 1.00 88.50 86 ILE A N 1
ATOM 690 C CA . ILE A 1 86 ? -1.611 8.188 6.108 1.00 88.50 86 ILE A CA 1
ATOM 691 C C . ILE A 1 86 ? -0.132 8.034 5.740 1.00 88.50 86 ILE A C 1
ATOM 693 O O . ILE A 1 86 ? 0.273 8.413 4.643 1.00 88.50 86 ILE A O 1
ATOM 697 N N . ILE A 1 87 ? 0.679 7.474 6.643 1.00 90.50 87 ILE A N 1
ATOM 698 C CA . ILE A 1 87 ? 2.109 7.264 6.389 1.00 90.50 87 ILE A CA 1
ATOM 699 C C . ILE A 1 87 ? 2.290 6.318 5.199 1.00 90.50 87 ILE A C 1
ATOM 701 O O . ILE A 1 87 ? 3.027 6.645 4.273 1.00 90.50 87 ILE A O 1
ATOM 705 N N . ALA A 1 88 ? 1.583 5.187 5.184 1.00 87.56 88 ALA A N 1
ATOM 706 C CA . ALA A 1 88 ? 1.628 4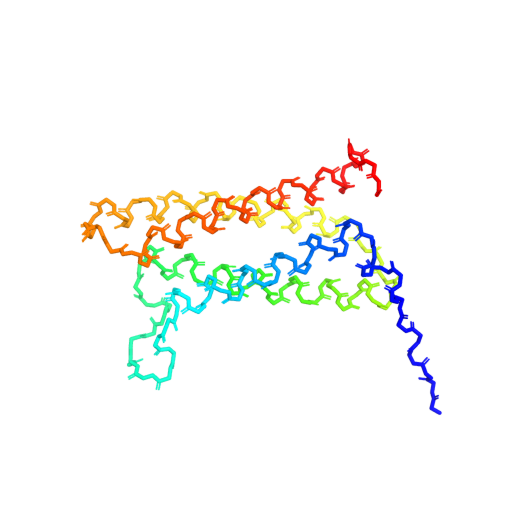.227 4.090 1.00 87.56 88 ALA A CA 1
ATOM 707 C C . ALA A 1 88 ? 1.232 4.881 2.760 1.00 87.56 88 ALA A C 1
ATOM 709 O O . ALA A 1 88 ? 1.957 4.735 1.782 1.00 87.56 88 ALA A O 1
ATOM 710 N N . LEU A 1 89 ? 0.160 5.681 2.731 1.00 90.56 89 LEU A N 1
ATOM 711 C CA . LEU A 1 89 ? -0.255 6.410 1.533 1.00 90.56 89 LEU A CA 1
ATOM 712 C C . LEU A 1 89 ? 0.871 7.292 0.972 1.00 90.56 89 LEU A C 1
ATOM 714 O O . LEU A 1 89 ? 1.169 7.228 -0.219 1.00 90.56 89 LEU A O 1
ATOM 718 N N . ILE A 1 90 ? 1.518 8.091 1.824 1.00 90.50 90 ILE A N 1
ATOM 719 C CA . ILE A 1 90 ? 2.621 8.972 1.413 1.00 90.50 90 ILE A CA 1
ATOM 720 C C . ILE A 1 90 ? 3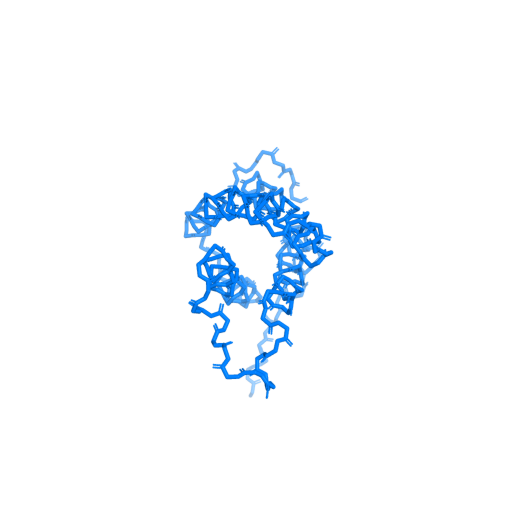.786 8.151 0.852 1.00 90.50 90 ILE A C 1
ATOM 722 O O . ILE A 1 90 ? 4.336 8.488 -0.197 1.00 90.50 90 ILE A O 1
ATOM 726 N N . LEU A 1 91 ? 4.139 7.052 1.519 1.00 88.25 91 LEU A N 1
ATOM 727 C CA . LEU A 1 91 ? 5.217 6.170 1.078 1.00 88.25 91 LEU A CA 1
ATOM 728 C C . LEU A 1 91 ? 4.914 5.524 -0.280 1.00 88.25 91 LEU A C 1
ATOM 730 O O . LEU A 1 91 ? 5.794 5.487 -1.140 1.00 88.25 91 LEU A O 1
ATOM 734 N N . TYR A 1 92 ? 3.676 5.072 -0.506 1.00 87.00 92 TYR A N 1
ATOM 735 C CA . TYR A 1 92 ? 3.263 4.515 -1.796 1.00 87.00 92 TYR A CA 1
ATOM 736 C C . TYR A 1 92 ? 3.233 5.570 -2.905 1.00 87.00 92 TYR A C 1
ATOM 738 O O . TYR A 1 92 ? 3.658 5.268 -4.016 1.00 87.00 92 TYR A O 1
ATOM 746 N N . MET A 1 93 ? 2.841 6.818 -2.623 1.00 88.25 93 MET A N 1
ATOM 747 C CA . MET A 1 93 ? 2.923 7.901 -3.614 1.00 88.25 93 MET A CA 1
ATOM 748 C C . MET A 1 93 ? 4.366 8.158 -4.071 1.00 88.25 93 MET A C 1
ATOM 750 O O . MET A 1 93 ? 4.624 8.294 -5.268 1.00 88.25 93 MET A O 1
ATOM 754 N N . ILE A 1 94 ? 5.324 8.163 -3.137 1.00 88.56 94 ILE A N 1
ATOM 755 C CA . ILE A 1 94 ? 6.753 8.293 -3.466 1.00 88.56 94 ILE A CA 1
ATOM 756 C C . ILE A 1 94 ? 7.226 7.070 -4.266 1.00 88.56 94 ILE A C 1
ATOM 758 O O . ILE A 1 94 ? 7.923 7.221 -5.272 1.00 88.56 94 ILE A O 1
ATOM 762 N N . ALA A 1 95 ? 6.814 5.865 -3.860 1.00 84.56 95 ALA A N 1
ATOM 763 C CA . ALA A 1 95 ? 7.165 4.627 -4.549 1.00 84.56 95 ALA A CA 1
ATOM 764 C C . ALA A 1 95 ? 6.653 4.605 -6.000 1.00 84.56 95 ALA A C 1
ATOM 766 O O . ALA A 1 95 ? 7.396 4.207 -6.893 1.00 84.56 95 ALA A O 1
ATOM 767 N N . VAL A 1 96 ? 5.433 5.091 -6.260 1.00 86.44 96 VAL A N 1
ATOM 768 C CA . VAL A 1 96 ? 4.889 5.234 -7.620 1.00 86.44 96 VAL A CA 1
ATOM 769 C C . VAL A 1 96 ? 5.777 6.149 -8.465 1.00 86.44 96 VAL A C 1
ATOM 771 O O . VAL A 1 96 ? 6.170 5.762 -9.563 1.00 86.44 96 VAL A O 1
ATOM 774 N N . GLY A 1 97 ? 6.169 7.320 -7.950 1.00 85.12 97 GLY A N 1
ATOM 775 C CA . GLY A 1 97 ? 7.066 8.234 -8.669 1.00 85.12 97 GLY A CA 1
ATOM 776 C C . GLY A 1 97 ? 8.425 7.602 -9.000 1.00 85.12 97 GLY A C 1
ATOM 777 O O . GLY A 1 97 ? 8.916 7.716 -10.125 1.00 85.12 97 GLY A O 1
ATOM 778 N N . MET A 1 98 ? 9.006 6.866 -8.050 1.00 83.25 98 MET A N 1
ATOM 779 C CA . MET A 1 98 ? 10.271 6.152 -8.251 1.00 83.25 98 MET A CA 1
ATOM 780 C C . MET A 1 98 ? 10.161 5.000 -9.261 1.00 83.25 98 MET A C 1
ATOM 782 O O . MET A 1 98 ? 11.095 4.780 -10.037 1.00 83.25 98 MET A O 1
ATOM 786 N N . LEU A 1 99 ? 9.038 4.275 -9.279 1.00 80.00 99 LEU A N 1
ATOM 787 C CA . LEU A 1 99 ? 8.786 3.191 -10.233 1.00 80.00 99 LEU A CA 1
ATOM 788 C C . LEU A 1 99 ? 8.538 3.718 -11.654 1.00 80.00 99 LEU A C 1
ATOM 790 O O . LEU A 1 99 ? 9.054 3.141 -12.611 1.00 80.00 99 LEU A O 1
ATOM 794 N N . ILE A 1 100 ? 7.851 4.857 -11.796 1.00 83.94 100 ILE A N 1
ATOM 795 C CA . ILE A 1 100 ? 7.702 5.552 -13.086 1.00 83.94 100 ILE A CA 1
ATOM 796 C C . ILE A 1 100 ? 9.074 5.973 -13.623 1.00 83.94 100 ILE A C 1
ATOM 798 O O . ILE A 1 100 ? 9.387 5.721 -14.787 1.00 83.94 100 ILE A O 1
ATOM 802 N N . TRP A 1 101 ? 9.923 6.559 -12.770 1.00 82.50 101 TRP A N 1
ATOM 803 C CA . TRP A 1 101 ? 11.290 6.917 -13.155 1.00 82.50 101 TRP A CA 1
ATOM 804 C C . TRP A 1 101 ? 12.102 5.691 -13.580 1.00 82.50 101 TRP A C 1
ATOM 806 O O . TRP A 1 101 ? 12.813 5.718 -14.583 1.00 82.50 101 TRP A O 1
ATOM 816 N N . TYR A 1 102 ? 11.981 4.595 -12.829 1.00 74.94 102 TYR A N 1
ATOM 817 C CA . TYR A 1 102 ? 12.633 3.334 -13.158 1.00 74.94 102 TYR A CA 1
ATOM 818 C C . TYR A 1 102 ? 12.219 2.832 -14.551 1.00 74.94 102 TYR A C 1
ATOM 820 O O . TYR A 1 102 ? 13.075 2.440 -15.345 1.00 74.94 102 TYR A O 1
ATOM 828 N N . TRP A 1 103 ? 10.921 2.877 -14.864 1.00 75.50 103 TRP A N 1
ATOM 829 C CA . TRP A 1 103 ? 10.402 2.455 -16.163 1.00 75.50 103 TRP A CA 1
ATOM 830 C C . TRP A 1 103 ? 10.951 3.307 -17.315 1.00 75.50 103 TRP A C 1
ATOM 832 O O . TRP A 1 103 ? 11.384 2.753 -18.327 1.00 75.50 103 TRP A O 1
ATOM 842 N N . ALA A 1 104 ? 11.010 4.630 -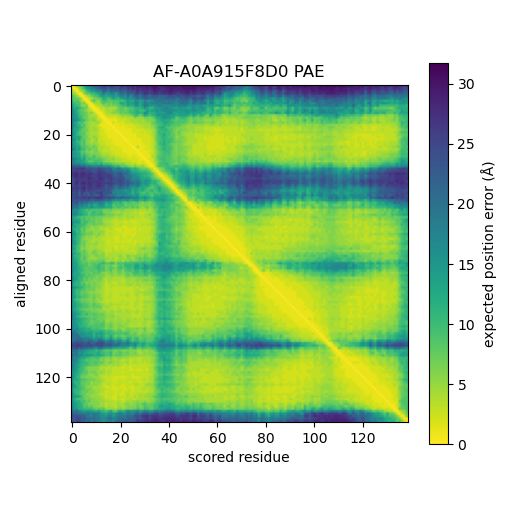17.133 1.00 78.38 104 ALA A N 1
ATOM 843 C CA . ALA A 1 104 ? 11.583 5.547 -18.116 1.00 78.38 104 ALA A CA 1
ATOM 844 C C . ALA A 1 104 ? 13.088 5.312 -18.345 1.00 78.38 104 ALA A C 1
ATOM 846 O O . ALA A 1 104 ? 13.569 5.464 -19.464 1.00 78.38 104 ALA A O 1
ATOM 847 N N . HIS A 1 105 ? 13.830 4.928 -17.302 1.00 76.62 105 HIS A N 1
ATOM 848 C CA . HIS A 1 105 ? 15.279 4.739 -17.385 1.00 76.62 105 HIS A CA 1
ATOM 849 C C . HIS A 1 105 ? 15.695 3.402 -18.020 1.00 76.62 105 HIS A C 1
ATOM 851 O O . HIS A 1 105 ? 16.684 3.361 -18.744 1.00 76.62 105 HIS A O 1
ATOM 857 N N . ILE A 1 106 ? 14.968 2.310 -17.750 1.00 69.69 106 ILE A N 1
ATOM 858 C CA . ILE A 1 106 ? 15.373 0.947 -18.157 1.00 69.69 106 ILE A CA 1
ATOM 859 C C . ILE A 1 106 ? 14.660 0.445 -19.417 1.00 69.69 106 ILE A C 1
ATOM 861 O O . ILE A 1 106 ? 15.106 -0.526 -20.020 1.00 69.69 106 ILE A O 1
ATOM 865 N N . GLY A 1 107 ? 13.621 1.144 -19.880 1.00 59.53 107 GLY A N 1
ATOM 866 C CA . GLY A 1 107 ? 13.051 0.919 -21.207 1.00 59.53 107 GLY A CA 1
ATOM 867 C C . GLY A 1 107 ? 12.247 -0.379 -21.322 1.00 59.53 107 GLY A C 1
ATOM 868 O O . GLY A 1 107 ? 12.685 -1.346 -21.935 1.00 59.53 107 GLY A O 1
ATOM 869 N N . GLY A 1 108 ? 11.017 -0.375 -20.798 1.00 62.66 108 GLY A N 1
ATOM 870 C CA . GLY A 1 108 ? 9.980 -1.319 -21.242 1.00 62.66 108 GLY A CA 1
ATOM 871 C C . GLY A 1 108 ? 9.961 -2.703 -20.585 1.00 62.66 108 GLY A C 1
ATOM 872 O O . GLY A 1 108 ? 9.280 -3.595 -21.086 1.00 62.66 108 GLY A O 1
ATOM 873 N N . ALA A 1 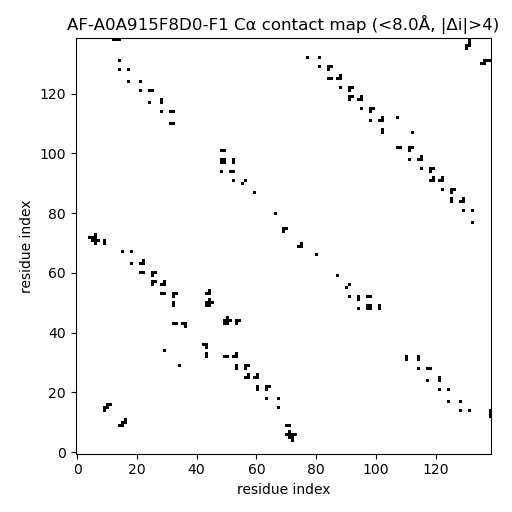109 ? 10.647 -2.901 -19.459 1.00 70.62 109 ALA A N 1
ATOM 874 C CA . ALA A 1 109 ? 10.536 -4.151 -18.711 1.00 70.62 109 ALA A CA 1
ATOM 875 C C . ALA A 1 109 ? 9.114 -4.318 -18.122 1.00 70.62 109 ALA A C 1
ATOM 877 O O . ALA A 1 109 ? 8.599 -3.433 -17.427 1.00 70.62 109 ALA A O 1
ATOM 878 N N . TRP A 1 110 ? 8.464 -5.447 -18.434 1.00 70.81 110 TRP A N 1
ATOM 879 C CA . TRP A 1 110 ? 7.076 -5.752 -18.048 1.00 70.81 110 TRP A CA 1
ATOM 880 C C . TRP A 1 110 ? 6.870 -5.771 -16.528 1.00 70.81 110 TRP A C 1
ATOM 882 O O . TRP A 1 110 ? 5.826 -5.348 -16.036 1.00 70.81 110 TRP A O 1
ATOM 892 N N . ASP A 1 111 ? 7.883 -6.199 -15.779 1.00 70.19 111 ASP A N 1
ATOM 893 C CA . ASP A 1 111 ? 7.903 -6.203 -14.315 1.00 70.19 111 ASP A CA 1
ATOM 894 C C . ASP A 1 111 ? 7.791 -4.784 -13.722 1.00 70.19 111 ASP A C 1
ATOM 896 O O . ASP A 1 111 ? 7.077 -4.571 -12.741 1.00 70.19 111 ASP A O 1
ATOM 900 N N . GLY A 1 112 ? 8.415 -3.788 -14.358 1.00 72.38 112 GLY A N 1
ATOM 901 C CA . GLY A 1 112 ? 8.303 -2.376 -13.989 1.00 72.38 112 GLY A CA 1
ATOM 902 C C . GLY A 1 112 ? 6.900 -1.810 -14.219 1.00 72.38 112 GLY A C 1
ATOM 903 O O . GLY A 1 112 ? 6.383 -1.083 -13.368 1.00 72.38 112 GLY A O 1
ATOM 904 N N . VAL A 1 113 ? 6.254 -2.175 -15.332 1.00 80.69 113 VAL A N 1
ATOM 905 C CA . VAL A 1 113 ? 4.882 -1.735 -15.645 1.00 80.69 113 VAL A CA 1
ATOM 906 C C . VAL A 1 113 ? 3.893 -2.332 -14.649 1.00 80.69 113 VAL A C 1
ATOM 908 O O . VAL A 1 113 ? 3.131 -1.596 -14.022 1.00 80.69 113 VAL A O 1
ATOM 911 N N . VAL A 1 114 ? 3.942 -3.652 -14.450 1.00 81.50 114 VAL A N 1
ATOM 912 C CA . VAL A 1 114 ? 3.037 -4.351 -13.528 1.00 81.50 114 VAL A CA 1
ATOM 913 C C . VAL A 1 114 ? 3.238 -3.853 -12.093 1.00 81.50 114 VAL A C 1
ATOM 915 O O . VAL A 1 114 ? 2.257 -3.552 -11.414 1.00 81.50 114 VAL A O 1
ATOM 918 N N . GLY A 1 115 ? 4.485 -3.672 -11.645 1.00 81.12 115 GLY A N 1
ATOM 919 C CA . GLY A 1 115 ? 4.781 -3.124 -10.318 1.00 81.12 115 GLY A CA 1
ATOM 920 C C . GLY A 1 115 ? 4.234 -1.707 -10.111 1.00 81.12 115 GLY A C 1
ATOM 921 O O . GLY A 1 115 ? 3.661 -1.419 -9.061 1.00 81.12 115 GLY A O 1
ATOM 922 N N . THR A 1 116 ? 4.338 -0.837 -11.122 1.00 83.38 116 THR A N 1
ATOM 923 C CA . THR A 1 116 ? 3.807 0.536 -11.055 1.00 83.38 116 THR A CA 1
ATOM 924 C C . THR A 1 116 ? 2.280 0.544 -10.968 1.00 83.38 116 THR A C 1
ATOM 926 O O . THR A 1 116 ? 1.717 1.237 -10.122 1.00 83.38 116 THR A O 1
ATOM 929 N N . VAL A 1 117 ? 1.596 -0.258 -11.794 1.00 88.19 117 VAL A N 1
ATOM 930 C CA . VAL A 1 117 ? 0.125 -0.358 -11.778 1.00 88.19 117 VAL A CA 1
ATOM 931 C C . VAL A 1 117 ? -0.370 -0.870 -10.427 1.00 88.19 117 VAL A C 1
ATOM 933 O O . VAL A 1 117 ? -1.286 -0.289 -9.847 1.00 88.19 117 VAL A O 1
ATOM 936 N N . LEU A 1 118 ? 0.260 -1.911 -9.880 1.00 87.12 118 LEU A N 1
ATOM 937 C CA . LEU A 1 118 ? -0.111 -2.444 -8.569 1.00 87.12 118 LEU A CA 1
ATOM 938 C C . LEU A 1 118 ? 0.153 -1.441 -7.437 1.00 87.12 118 LEU A C 1
ATOM 940 O O . LEU A 1 118 ? -0.663 -1.339 -6.523 1.00 87.12 118 LEU A O 1
ATOM 944 N N . ALA A 1 119 ? 1.228 -0.650 -7.507 1.00 86.06 119 ALA A N 1
ATOM 945 C CA . ALA A 1 119 ? 1.488 0.417 -6.539 1.00 86.06 119 ALA A CA 1
ATOM 946 C C . ALA A 1 119 ? 0.431 1.541 -6.600 1.00 86.06 119 ALA A C 1
ATOM 948 O O . ALA A 1 119 ? 0.023 2.068 -5.561 1.00 86.06 119 ALA A O 1
ATOM 949 N N . ILE A 1 120 ? -0.073 1.874 -7.794 1.00 89.12 120 ILE A N 1
ATOM 950 C CA . ILE A 1 120 ? -1.194 2.815 -7.961 1.00 89.12 120 ILE A CA 1
ATOM 951 C C . ILE A 1 120 ? -2.475 2.240 -7.344 1.00 89.12 120 ILE A C 1
ATOM 953 O O . ILE A 1 120 ? -3.145 2.929 -6.574 1.00 89.12 120 ILE A O 1
ATOM 957 N N . VAL A 1 121 ? -2.793 0.970 -7.614 1.00 91.44 121 VAL A N 1
ATOM 958 C CA . VAL A 1 121 ? -3.955 0.292 -7.009 1.00 91.44 121 VAL A CA 1
ATOM 959 C C . VAL A 1 121 ? -3.844 0.278 -5.483 1.00 91.44 121 VAL A C 1
ATOM 961 O O . VAL A 1 121 ? -4.817 0.587 -4.798 1.00 91.44 121 VAL A O 1
ATOM 964 N N . MET A 1 122 ? -2.656 0.007 -4.938 1.00 89.06 122 MET A N 1
ATOM 965 C CA . MET A 1 122 ? -2.403 0.074 -3.494 1.00 89.06 122 MET A CA 1
ATOM 966 C C . MET A 1 122 ? -2.647 1.465 -2.928 1.00 89.06 122 MET A C 1
ATOM 968 O O . MET A 1 122 ? -3.280 1.598 -1.884 1.00 89.06 122 MET A O 1
ATOM 972 N N . THR A 1 123 ? -2.211 2.505 -3.637 1.00 88.69 123 THR A N 1
ATOM 973 C CA . THR A 1 123 ? -2.470 3.896 -3.246 1.00 88.69 123 THR A CA 1
ATOM 974 C C . THR A 1 123 ? -3.981 4.149 -3.164 1.00 88.69 123 THR A C 1
ATOM 976 O O . THR A 1 123 ? -4.459 4.671 -2.159 1.00 88.69 123 THR A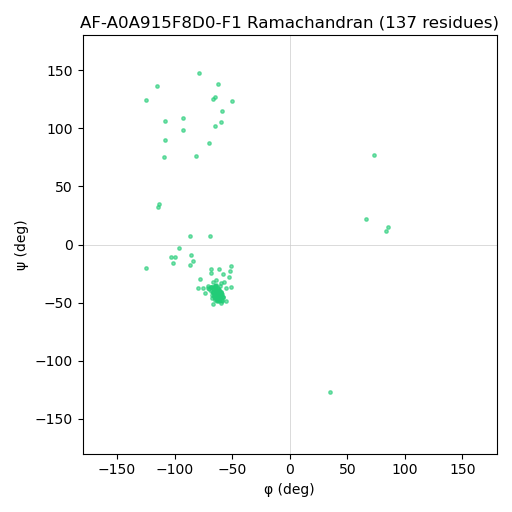 O 1
ATOM 979 N N . GLY A 1 124 ? -4.754 3.685 -4.154 1.00 89.56 124 GLY A N 1
ATOM 980 C CA . GLY A 1 124 ? -6.221 3.741 -4.132 1.00 89.56 124 GLY A CA 1
ATOM 981 C C . GLY A 1 124 ? -6.846 2.980 -2.956 1.00 89.56 124 GLY A C 1
ATOM 982 O O . GLY A 1 124 ? -7.735 3.504 -2.287 1.00 89.56 124 GLY A O 1
ATOM 983 N N . LEU A 1 125 ? -6.344 1.784 -2.639 1.00 88.38 125 LEU A N 1
ATOM 984 C CA . LEU A 1 125 ? -6.811 1.004 -1.487 1.00 88.38 125 LEU A CA 1
ATOM 985 C C . LEU A 1 125 ? -6.510 1.684 -0.146 1.00 88.38 125 LEU A C 1
ATOM 987 O O . LEU A 1 125 ? -7.313 1.576 0.779 1.00 88.38 125 LEU A O 1
ATOM 991 N N . TYR A 1 126 ? -5.378 2.380 -0.014 1.00 87.75 126 TYR A N 1
ATOM 992 C CA . TYR A 1 126 ? -5.069 3.161 1.189 1.00 87.75 126 TYR A CA 1
ATOM 993 C C . TYR A 1 126 ? -5.947 4.408 1.313 1.00 87.75 126 TYR A C 1
ATOM 995 O O . TYR A 1 126 ? -6.361 4.739 2.423 1.00 87.75 126 TYR A O 1
ATOM 1003 N N . ILE A 1 127 ? -6.289 5.067 0.200 1.00 88.94 127 ILE A N 1
ATOM 1004 C CA . ILE A 1 127 ? -7.276 6.159 0.200 1.00 88.94 127 ILE A CA 1
ATOM 1005 C C . ILE A 1 127 ? -8.633 5.635 0.678 1.00 88.94 127 ILE A C 1
ATOM 1007 O O . ILE A 1 127 ? -9.250 6.251 1.544 1.00 88.94 127 ILE A O 1
ATOM 1011 N N . TRP A 1 128 ? -9.072 4.479 0.176 1.00 87.12 128 TRP A N 1
ATOM 1012 C CA . TRP A 1 128 ? -10.350 3.896 0.581 1.00 87.12 128 TRP A CA 1
ATOM 1013 C C . TRP A 1 128 ? -10.358 3.475 2.063 1.00 87.12 128 TRP A C 1
ATOM 1015 O O . TRP A 1 128 ? -11.294 3.812 2.787 1.00 87.12 128 TRP A O 1
ATOM 1025 N N . ASP A 1 129 ? -9.292 2.839 2.575 1.00 85.31 129 ASP A N 1
ATOM 1026 C CA . ASP A 1 129 ? -9.189 2.535 4.019 1.00 85.31 129 ASP A CA 1
ATOM 1027 C C . ASP A 1 129 ? -9.203 3.823 4.867 1.00 85.31 129 ASP A C 1
ATOM 1029 O O . ASP A 1 129 ? -9.818 3.855 5.936 1.00 85.31 129 ASP A O 1
ATOM 1033 N N . LEU A 1 130 ? -8.595 4.918 4.386 1.00 85.75 130 LEU A N 1
ATOM 1034 C CA . LEU A 1 130 ? -8.655 6.221 5.056 1.00 85.75 130 LEU A CA 1
ATOM 1035 C C . LEU A 1 130 ? -10.058 6.830 5.064 1.00 85.75 130 LEU A C 1
ATOM 1037 O O . LEU A 1 130 ? -10.455 7.362 6.099 1.00 85.75 130 LEU A O 1
ATOM 1041 N N . GLN A 1 131 ? -10.810 6.730 3.967 1.00 84.62 131 GLN A N 1
ATOM 1042 C CA . GLN A 1 131 ? -12.190 7.219 3.892 1.00 84.62 131 GLN A CA 1
ATOM 1043 C C . GLN A 1 131 ? -13.101 6.482 4.884 1.00 84.62 131 GLN A C 1
ATOM 1045 O O . GLN A 1 131 ? -13.882 7.117 5.596 1.00 84.62 131 GLN A O 1
ATOM 1050 N N . ILE A 1 132 ? -12.944 5.161 5.016 1.00 82.12 132 ILE A N 1
ATOM 1051 C CA . ILE A 1 132 ? -13.680 4.356 6.006 1.00 82.12 132 ILE A CA 1
ATOM 1052 C C . ILE A 1 132 ? -13.256 4.744 7.431 1.00 82.12 132 ILE A C 1
ATOM 1054 O O . ILE A 1 132 ? -14.081 4.905 8.329 1.00 82.12 132 ILE A O 1
ATOM 1058 N N . LEU A 1 133 ? -11.959 4.970 7.658 1.00 79.75 133 LEU A N 1
ATOM 1059 C CA . LEU A 1 133 ? -11.427 5.445 8.941 1.00 79.75 133 LEU A CA 1
ATOM 1060 C C . LEU A 1 133 ? -11.832 6.888 9.287 1.00 79.75 133 LEU A C 1
ATOM 1062 O O . LEU A 1 133 ? -11.742 7.292 10.455 1.00 79.75 133 LEU A O 1
ATOM 1066 N N . GLN A 1 134 ? -12.214 7.693 8.299 1.00 79.38 134 GLN A N 1
ATOM 1067 C CA . GLN A 1 134 ? -12.743 9.047 8.467 1.00 79.38 134 GLN A CA 1
ATOM 1068 C C . GLN A 1 134 ? -14.254 9.070 8.698 1.00 79.38 134 GLN A C 1
ATOM 1070 O O . GLN A 1 134 ? -14.732 10.016 9.316 1.00 79.38 134 GLN A O 1
ATOM 1075 N N . GLY A 1 135 ? -14.951 7.978 8.369 1.00 66.44 135 GLY A N 1
ATOM 1076 C CA . GLY A 1 135 ? -16.405 7.880 8.470 1.00 66.44 135 GLY A CA 1
ATOM 1077 C C . GLY A 1 135 ? -17.133 8.466 7.259 1.00 66.44 135 GLY A C 1
ATOM 1078 O O . GLY A 1 135 ? -18.348 8.615 7.317 1.00 66.44 135 GLY A O 1
ATOM 1079 N N . ASP A 1 136 ? -16.409 8.774 6.177 1.00 54.38 136 ASP A N 1
ATOM 1080 C CA . ASP A 1 136 ? -16.961 9.369 4.949 1.00 54.38 136 ASP A CA 1
ATOM 1081 C C . ASP A 1 136 ? -17.549 8.319 3.992 1.00 54.38 136 ASP A C 1
ATOM 1083 O O . ASP A 1 136 ? -18.287 8.651 3.069 1.00 54.38 136 ASP A O 1
ATOM 1087 N N . SER A 1 137 ? -17.250 7.037 4.213 1.00 48.41 137 SER A N 1
ATOM 1088 C CA . SER A 1 137 ? -17.854 5.907 3.498 1.00 48.41 137 SER A CA 1
ATOM 1089 C C . SER A 1 137 ? -18.462 4.947 4.516 1.00 48.41 137 SER A C 1
ATOM 1091 O O . SER A 1 137 ? -17.803 4.545 5.474 1.00 48.41 137 SER A O 1
ATOM 1093 N N . SER A 1 138 ? -19.754 4.667 4.342 1.00 42.47 138 SER A N 1
ATOM 1094 C CA . SER A 1 138 ? -20.551 3.810 5.221 1.00 42.47 138 SER A CA 1
ATOM 1095 C C . SER A 1 138 ? -20.005 2.376 5.223 1.00 42.47 138 SER A C 1
ATOM 1097 O O . SER A 1 138 ? -19.622 1.882 4.164 1.00 42.47 138 SER A O 1
ATOM 1099 N N . ASP A 1 139 ? -19.961 1.772 6.417 1.00 42.38 139 ASP A N 1
ATOM 1100 C CA . ASP A 1 139 ? -19.401 0.445 6.744 1.00 42.38 139 ASP A CA 1
ATOM 1101 C C . ASP A 1 139 ? -19.683 -0.676 5.729 1.00 42.38 139 ASP A C 1
ATOM 1103 O O . ASP A 1 139 ? -20.823 -0.796 5.228 1.00 42.38 139 ASP A O 1
#

Organism: NCBI:txid2138241

Secondary structure (DSSP, 8-state):
-------GGGTTSHHHHHHHHHHHHHHHHHHHHTTTTTT-SS-TTSSHHHHHHHHHHHHHHHHHHHHHHHHHTT---HHHHHHHHHHHHHHHHHHHHHHHHHHHHHT--HHHHHHHHHHHHHHHHHHHHHHHHHTSS--

Solvent-accessible surface area (backbone atoms only — not comparable to full-atom values): 7654 Å² total; per-residue (Å²): 132,86,76,80,77,66,45,63,71,49,60,75,34,63,67,36,46,51,54,51,50,52,41,55,52,29,51,50,45,38,46,66,61,35,69,43,80,90,77,48,96,66,58,53,73,70,53,66,60,58,9,57,40,34,54,52,40,47,53,48,33,56,51,50,52,51,53,51,53,36,47,32,70,69,54,82,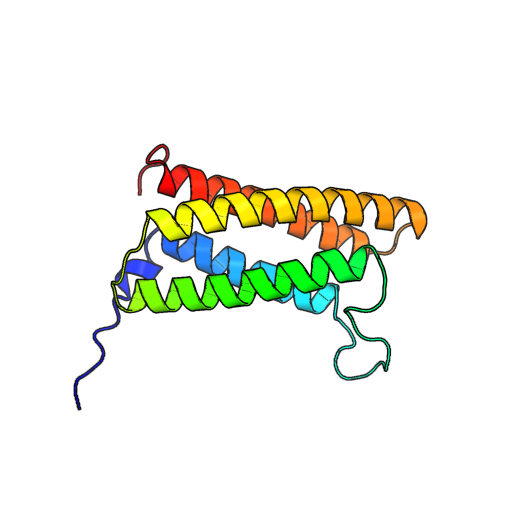59,66,70,60,52,50,54,49,39,55,53,51,35,55,54,36,55,53,33,33,55,35,31,53,50,48,37,71,72,70,64,75,55,65,65,43,53,53,46,31,54,52,37,50,53,49,35,52,53,32,51,51,54,46,35,47,74,69,65,79,41,84,121

Nearest PDB structures (foldseek):
  2rld-assembly1_A  TM=7.456E-01  e=8.785E-01  Bacteroides thetaiotaomicron VPI-5482
  1i49-assembly1_B  TM=3.030E-01  e=3.954E-01  Homo sapiens
  1i4d-assembly1_B  TM=3.521E-01  e=1.127E+00  Homo sapiens
  1i4d-assembly1_A  TM=2.319E-01  e=4.593E-01  Homo sapiens

Mean predicted aligned error: 8.8 Å

pLDDT: mean 75.6, std 13.71, range [40.0, 91.44]

Foldseek 3Di:
DPPQQFPCVCCVDPLVVLLVVLLVLLVVLLCLLPVPVPPDPDPSLNDPLSNLLNVLSVVLNVVSVVVSVCVRSVNDDLVVVLVSLVVSLVSLVVSLVSLVVVCVVPPDDPSSVSSNVSSVVSNVSSVVSNCVSVVVDDD

Radius of gyration: 16.53 Å; Cα contacts (8 Å, |Δi|>4): 129; chains: 1; bounding box: 44×34×48 Å